Protein AF-A0A7K2JG57-F1 (afdb_monomer)

Foldseek 3Di:
DKDWDWDQQEAPDIDIDIGDPPDDPVVVVVVRVVNSVVCSNVGHDDDDPDPPPDD

Radius of gyration: 15.27 Å; Cα contacts (8 Å, |Δi|>4): 60; chains: 1; bounding box: 26×34×42 Å

Nearest PDB structures (foldseek):
  5j9f-assembly2_A  TM=4.863E-01  e=9.312E+00  Homo sapiens

Structure (mmCIF, N/CA/C/O backbone):
data_AF-A0A7K2JG57-F1
#
_entry.id   AF-A0A7K2JG57-F1
#
loop_
_atom_site.group_PDB
_atom_site.id
_atom_site.type_symbol
_atom_site.label_atom_id
_atom_site.label_alt_id
_atom_site.label_comp_id
_atom_site.label_asym_id
_atom_site.label_entity_id
_atom_site.label_seq_id
_atom_site.pdbx_PDB_ins_code
_atom_site.Cartn_x
_atom_site.Cartn_y
_atom_site.Cartn_z
_atom_site.occupancy
_atom_site.B_iso_or_equiv
_atom_site.auth_seq_id
_atom_site.auth_comp_id
_atom_site.auth_asym_id
_atom_site.auth_atom_id
_atom_site.pdbx_PDB_model_num
ATOM 1 N N . ASP A 1 1 ? 14.054 -9.954 -12.351 1.00 88.38 1 ASP A N 1
ATOM 2 C CA . ASP A 1 1 ? 14.062 -9.699 -10.895 1.00 88.38 1 ASP A CA 1
ATOM 3 C C . ASP A 1 1 ? 12.750 -9.052 -10.483 1.00 88.38 1 ASP A C 1
ATOM 5 O O . ASP A 1 1 ? 11.986 -8.677 -11.360 1.00 88.38 1 ASP A O 1
ATOM 9 N N . ALA A 1 2 ? 12.437 -8.981 -9.189 1.00 94.50 2 ALA A N 1
ATOM 10 C CA . ALA A 1 2 ? 11.164 -8.432 -8.718 1.00 94.50 2 ALA A CA 1
ATOM 11 C C . ALA A 1 2 ? 11.303 -7.776 -7.339 1.00 94.50 2 ALA A C 1
ATOM 13 O O . ALA A 1 2 ? 12.159 -8.167 -6.543 1.00 94.50 2 ALA A O 1
ATOM 14 N N . PHE A 1 3 ? 10.417 -6.825 -7.044 1.00 95.75 3 PHE A N 1
ATOM 15 C CA . PHE A 1 3 ? 10.334 -6.152 -5.750 1.00 95.75 3 PHE A CA 1
ATOM 16 C C . PHE A 1 3 ? 8.984 -6.414 -5.085 1.00 95.75 3 PHE A C 1
ATOM 18 O O . PHE A 1 3 ? 7.936 -6.289 -5.715 1.00 95.75 3 PHE A O 1
ATOM 25 N N . LEU A 1 4 ? 9.012 -6.761 -3.795 1.00 96.81 4 LEU A N 1
ATOM 26 C CA . LEU A 1 4 ? 7.822 -6.891 -2.957 1.00 96.81 4 LEU A CA 1
ATOM 27 C C . LEU A 1 4 ? 7.742 -5.701 -2.001 1.00 96.81 4 LEU A C 1
ATOM 29 O O . LEU A 1 4 ? 8.587 -5.538 -1.122 1.00 96.81 4 LEU A O 1
ATOM 33 N N . PHE A 1 5 ? 6.693 -4.904 -2.146 1.00 96.19 5 PHE A N 1
ATOM 34 C CA . PHE A 1 5 ? 6.383 -3.777 -1.277 1.00 96.19 5 PHE A CA 1
ATOM 35 C C . PHE A 1 5 ? 5.313 -4.188 -0.278 1.00 96.19 5 PHE A C 1
ATOM 37 O O . PHE A 1 5 ? 4.301 -4.765 -0.671 1.00 96.19 5 PHE A O 1
ATOM 44 N N . VAL A 1 6 ? 5.506 -3.865 1.001 1.00 96.31 6 VAL A N 1
ATOM 45 C CA . VAL A 1 6 ? 4.535 -4.149 2.065 1.00 96.31 6 VAL A CA 1
ATOM 46 C C . VAL A 1 6 ? 4.312 -2.888 2.889 1.00 96.31 6 VAL A C 1
ATOM 48 O O . VAL A 1 6 ? 5.267 -2.229 3.293 1.00 96.31 6 VAL A O 1
ATOM 51 N N . THR A 1 7 ? 3.052 -2.551 3.151 1.00 94.25 7 THR A N 1
ATOM 52 C CA . THR A 1 7 ? 2.673 -1.415 4.001 1.00 94.25 7 THR A CA 1
ATOM 53 C C . THR A 1 7 ? 1.460 -1.751 4.863 1.00 94.25 7 THR A C 1
ATOM 55 O O . THR A 1 7 ? 0.662 -2.619 4.5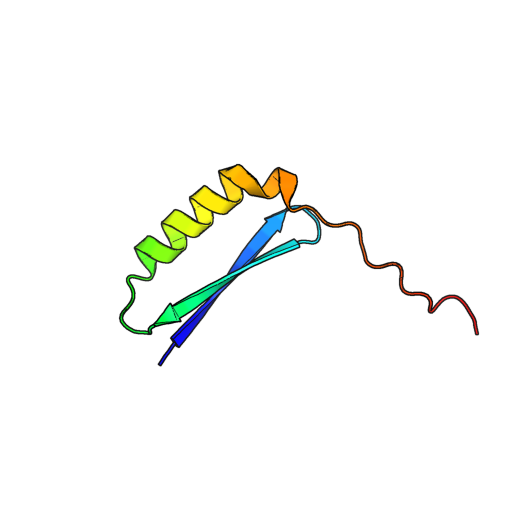07 1.00 94.25 7 THR A O 1
ATOM 58 N N . ALA A 1 8 ? 1.305 -1.068 5.997 1.00 94.1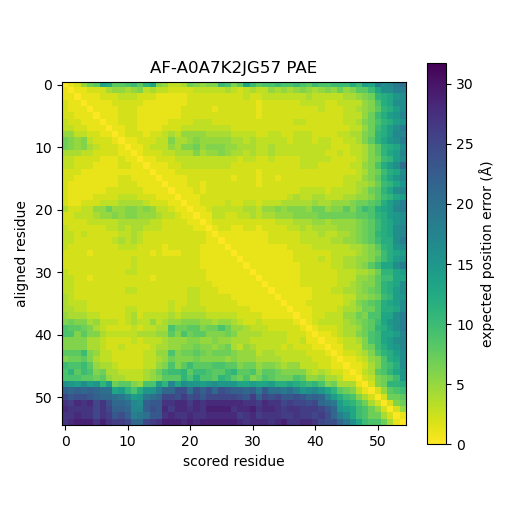2 8 ALA A N 1
ATOM 59 C CA . ALA A 1 8 ? 0.098 -1.175 6.809 1.00 94.12 8 ALA A CA 1
ATOM 60 C C . ALA A 1 8 ? -1.113 -0.672 6.008 1.00 94.12 8 ALA A C 1
ATOM 62 O O . ALA A 1 8 ? -1.036 0.367 5.352 1.00 94.12 8 ALA A O 1
ATOM 63 N N . ALA A 1 9 ? -2.226 -1.406 6.058 1.00 94.19 9 ALA A N 1
ATOM 64 C CA . ALA A 1 9 ? -3.406 -1.113 5.245 1.00 94.19 9 ALA A CA 1
ATOM 65 C C . ALA A 1 9 ? -4.702 -1.081 6.056 1.00 94.19 9 ALA A C 1
ATOM 67 O O . ALA A 1 9 ? -5.758 -1.293 5.492 1.00 94.19 9 ALA A O 1
ATOM 68 N N . GLY A 1 10 ? -4.626 -0.796 7.354 1.00 90.31 10 GLY A N 1
ATOM 69 C CA . GLY A 1 10 ? -5.747 -0.876 8.293 1.00 90.31 10 GLY A CA 1
ATOM 70 C C . GLY A 1 10 ? -5.373 -1.732 9.498 1.00 90.31 10 GLY A C 1
ATOM 71 O O . GLY A 1 10 ? -4.399 -2.489 9.440 1.00 90.31 10 GLY A O 1
ATOM 72 N N . ASP A 1 11 ? -6.129 -1.630 10.588 1.00 91.44 11 ASP A N 1
ATOM 73 C CA . ASP A 1 11 ? -5.798 -2.326 11.835 1.00 91.44 11 ASP A CA 1
ATOM 74 C C . ASP A 1 11 ? -5.736 -3.845 11.636 1.00 91.44 11 ASP A C 1
ATOM 76 O O . ASP A 1 11 ? -6.664 -4.464 11.118 1.00 91.44 11 ASP A O 1
ATOM 80 N N . GLY A 1 12 ? -4.609 -4.448 12.016 1.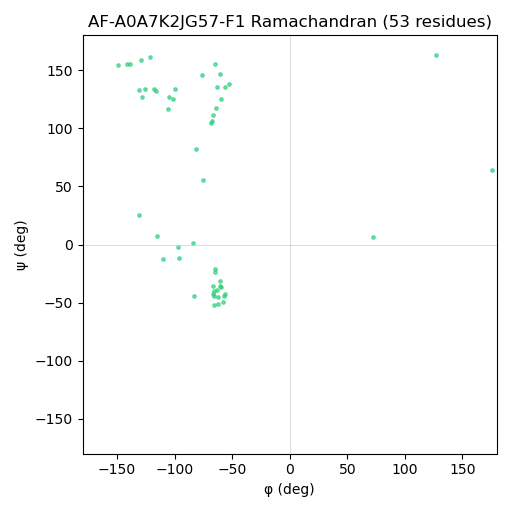00 91.75 12 GLY A N 1
ATOM 81 C CA . GLY A 1 12 ? -4.379 -5.886 11.853 1.00 91.75 12 GLY A CA 1
ATOM 82 C C . GLY A 1 12 ? -4.144 -6.355 10.411 1.00 91.75 12 GLY A C 1
ATOM 83 O O . GLY A 1 12 ? -4.033 -7.559 10.202 1.00 91.75 12 GLY A O 1
ATOM 84 N N . SER A 1 13 ? -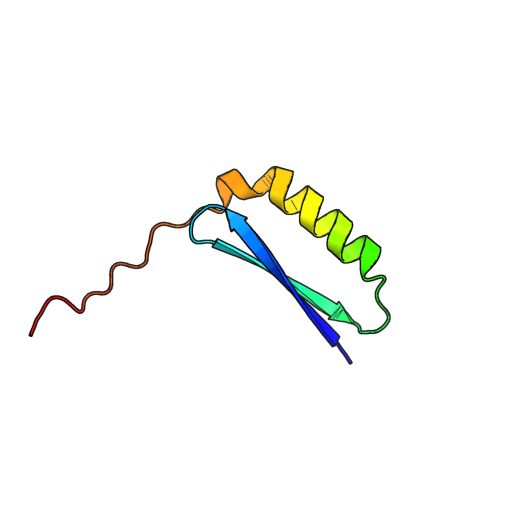4.027 -5.446 9.435 1.00 93.88 13 SER A N 1
ATOM 85 C CA . SER A 1 13 ? -3.925 -5.773 8.004 1.00 93.88 13 SER A CA 1
ATOM 86 C C . SER A 1 13 ? -2.746 -5.082 7.302 1.00 93.88 13 SER A C 1
ATOM 88 O O . SER A 1 13 ? -2.230 -4.050 7.747 1.00 93.88 13 SER A O 1
ATOM 90 N N . CYS A 1 14 ? -2.324 -5.630 6.161 1.00 94.88 14 CYS A N 1
ATOM 91 C CA . CYS A 1 14 ? -1.302 -5.037 5.302 1.00 94.88 14 CYS A CA 1
ATOM 92 C C . CYS A 1 14 ? -1.658 -5.162 3.814 1.00 94.88 14 CYS A C 1
ATOM 94 O O . CYS A 1 14 ? -2.400 -6.053 3.404 1.00 94.88 14 CYS A O 1
ATOM 96 N N . LEU A 1 15 ? -1.109 -4.254 3.006 1.00 95.12 15 LEU A N 1
ATOM 97 C CA . LEU A 1 15 ? -1.152 -4.296 1.548 1.00 95.12 15 LEU A CA 1
ATOM 98 C C . LEU A 1 15 ? 0.220 -4.728 1.039 1.00 95.12 15 LEU A C 1
ATOM 100 O O . LEU A 1 15 ? 1.225 -4.094 1.371 1.00 95.12 15 LEU A O 1
ATOM 104 N N . ALA A 1 16 ? 0.238 -5.767 0.206 1.00 96.69 16 ALA A N 1
ATOM 105 C CA . ALA A 1 16 ? 1.433 -6.264 -0.458 1.00 96.69 16 ALA A CA 1
ATOM 106 C C . ALA A 1 16 ? 1.305 -6.117 -1.981 1.00 96.69 16 ALA A C 1
ATOM 108 O O . ALA A 1 16 ? 0.285 -6.498 -2.554 1.00 96.69 16 ALA A O 1
ATOM 109 N N . VAL A 1 17 ? 2.335 -5.577 -2.633 1.00 96.62 17 VAL A N 1
ATOM 110 C CA . VAL A 1 17 ? 2.403 -5.416 -4.094 1.00 96.62 17 VAL A CA 1
ATOM 111 C C . VAL A 1 17 ? 3.713 -6.004 -4.597 1.00 96.62 17 VAL A C 1
ATOM 113 O O . VAL A 1 17 ? 4.780 -5.635 -4.111 1.00 96.62 17 VAL A O 1
ATOM 116 N N . LEU A 1 18 ? 3.630 -6.907 -5.571 1.00 97.44 18 LEU A N 1
ATOM 117 C CA . LEU A 1 18 ? 4.783 -7.460 -6.275 1.00 97.44 18 LEU A CA 1
ATOM 118 C C . LEU A 1 18 ? 4.910 -6.761 -7.633 1.00 97.44 18 LEU A C 1
ATOM 120 O O . LEU A 1 18 ? 3.950 -6.764 -8.403 1.00 97.44 18 LEU A O 1
ATOM 124 N N . SER A 1 19 ? 6.070 -6.176 -7.925 1.00 96.62 19 SER A N 1
ATOM 125 C CA . SER A 1 19 ? 6.370 -5.570 -9.226 1.00 96.62 19 SER A CA 1
ATOM 126 C C . SER A 1 19 ? 7.586 -6.213 -9.877 1.00 96.62 19 SER A C 1
ATOM 128 O O . SER A 1 19 ? 8.427 -6.810 -9.202 1.00 96.62 19 SER A O 1
ATOM 130 N N . ASP A 1 20 ? 7.706 -6.025 -11.189 1.00 96.88 20 ASP A N 1
ATOM 131 C CA . ASP A 1 20 ? 8.958 -6.277 -11.900 1.00 96.88 20 ASP A CA 1
ATOM 132 C C . ASP A 1 20 ? 10.049 -5.303 -11.415 1.00 96.88 20 ASP A C 1
ATOM 134 O O . ASP A 1 20 ? 9.736 -4.211 -10.921 1.00 96.88 20 ASP A O 1
ATOM 138 N N . ALA A 1 21 ? 11.316 -5.683 -11.557 1.00 94.25 21 ALA A N 1
ATOM 139 C CA . ALA A 1 21 ? 12.462 -4.849 -11.210 1.00 94.25 21 ALA A CA 1
ATOM 140 C C . ALA A 1 21 ? 12.587 -3.591 -12.082 1.00 94.25 21 ALA A C 1
ATOM 142 O O . ALA A 1 21 ? 13.132 -2.592 -11.619 1.00 94.25 21 ALA A O 1
ATOM 143 N N . ASP A 1 22 ? 12.023 -3.615 -13.291 1.00 95.31 22 ASP A N 1
ATOM 144 C CA . ASP A 1 22 ? 12.024 -2.476 -14.218 1.00 95.31 22 ASP A CA 1
ATOM 145 C C . ASP A 1 22 ? 10.880 -1.473 -13.951 1.00 95.31 22 ASP A C 1
ATOM 147 O O . ASP A 1 22 ? 10.719 -0.484 -14.668 1.00 95.31 22 ASP A O 1
ATOM 151 N N . SER A 1 23 ? 10.048 -1.722 -12.932 1.00 95.44 23 SER A N 1
ATOM 152 C CA . SER A 1 23 ? 8.920 -0.848 -12.585 1.00 95.44 23 SER A CA 1
ATOM 153 C C . SER A 1 23 ? 9.376 0.426 -11.866 1.00 95.44 23 SER A C 1
ATOM 155 O O . SER A 1 23 ? 10.289 0.395 -11.041 1.00 95.44 23 SER A O 1
ATOM 157 N N . ASP A 1 24 ? 8.681 1.545 -12.101 1.00 96.50 24 ASP A N 1
ATOM 158 C CA . ASP A 1 24 ? 8.916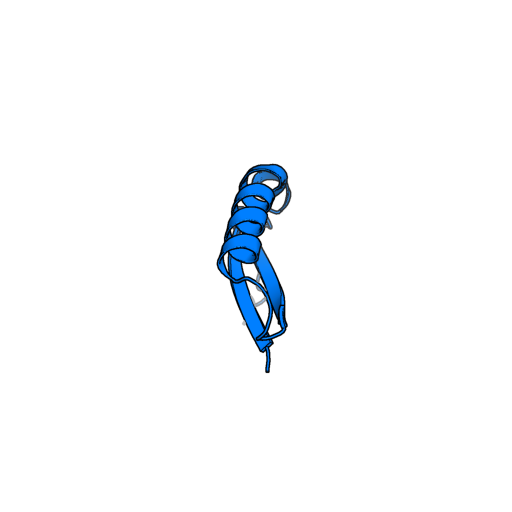 2.784 -11.350 1.00 96.50 24 ASP A CA 1
ATOM 159 C C . ASP A 1 24 ? 8.460 2.623 -9.889 1.00 96.50 24 ASP A C 1
ATOM 161 O O . ASP A 1 24 ? 7.271 2.659 -9.556 1.00 96.50 24 ASP A O 1
ATOM 165 N N . VAL A 1 25 ? 9.442 2.465 -9.002 1.00 94.50 25 VAL A N 1
ATOM 166 C CA . VAL A 1 25 ? 9.242 2.291 -7.559 1.00 94.50 25 VAL A CA 1
ATOM 167 C C . VAL A 1 25 ? 8.520 3.485 -6.927 1.00 94.50 25 VAL A C 1
ATOM 169 O O . VAL A 1 25 ? 7.701 3.304 -6.022 1.00 94.50 25 VAL A O 1
ATOM 172 N N . GLY A 1 26 ? 8.795 4.705 -7.395 1.00 95.38 26 GLY A N 1
ATOM 173 C CA . GLY A 1 26 ? 8.158 5.917 -6.891 1.00 95.38 26 GLY A CA 1
ATOM 174 C C . GLY A 1 26 ? 6.669 5.941 -7.214 1.00 95.38 26 GLY A C 1
ATOM 175 O O . GLY A 1 26 ? 5.851 6.247 -6.344 1.00 95.38 26 GLY A O 1
ATOM 176 N N . GLN A 1 27 ? 6.307 5.542 -8.433 1.00 97.25 27 GLN A N 1
ATOM 177 C CA . GLN A 1 27 ? 4.912 5.434 -8.849 1.00 97.25 27 GLN A CA 1
ATOM 178 C C . GLN A 1 27 ? 4.169 4.334 -8.079 1.00 97.25 27 GLN A C 1
ATOM 180 O O . GLN A 1 27 ? 3.059 4.571 -7.598 1.00 97.25 27 GLN A O 1
ATOM 185 N N . VAL A 1 28 ? 4.787 3.160 -7.903 1.00 96.50 28 VAL A N 1
ATOM 186 C CA . VAL A 1 28 ? 4.210 2.063 -7.107 1.00 96.50 28 VAL A CA 1
ATOM 187 C C . VAL A 1 28 ? 3.941 2.530 -5.674 1.00 96.50 28 VAL A C 1
ATOM 189 O O . VAL A 1 28 ? 2.821 2.398 -5.181 1.00 96.50 28 VAL A O 1
ATOM 192 N N . ALA A 1 29 ? 4.924 3.153 -5.020 1.00 95.56 29 ALA A N 1
ATOM 193 C CA . ALA A 1 29 ? 4.775 3.656 -3.657 1.00 95.56 29 ALA A CA 1
ATOM 194 C C . ALA A 1 29 ? 3.709 4.763 -3.540 1.00 95.56 29 ALA A C 1
ATOM 196 O O . ALA A 1 29 ? 2.943 4.794 -2.568 1.00 95.56 29 ALA A O 1
ATOM 197 N N . TYR A 1 30 ? 3.633 5.661 -4.527 1.00 96.88 30 TYR A N 1
ATOM 198 C CA . TYR A 1 30 ? 2.632 6.726 -4.573 1.00 96.88 30 TYR A CA 1
ATOM 199 C C . TYR A 1 30 ? 1.210 6.160 -4.655 1.00 96.88 30 TYR A C 1
ATOM 201 O O . TYR A 1 30 ? 0.362 6.494 -3.819 1.00 96.88 30 TYR A O 1
ATOM 209 N N . GLU A 1 31 ? 0.961 5.252 -5.600 1.00 97.12 31 GLU A N 1
ATOM 210 C CA . GLU A 1 31 ? -0.354 4.631 -5.759 1.00 97.12 31 GLU A CA 1
ATOM 211 C C . GLU A 1 31 ? -0.720 3.761 -4.557 1.00 97.12 31 GLU A C 1
ATOM 213 O O . GLU A 1 31 ? -1.847 3.845 -4.069 1.00 97.12 31 GLU A O 1
ATOM 218 N N . MET A 1 32 ? 0.230 3.005 -3.996 1.00 96.56 32 MET A N 1
ATOM 219 C CA . MET A 1 32 ? 0.015 2.252 -2.755 1.00 96.56 32 MET A CA 1
ATOM 220 C C . MET A 1 32 ? -0.416 3.167 -1.607 1.00 96.56 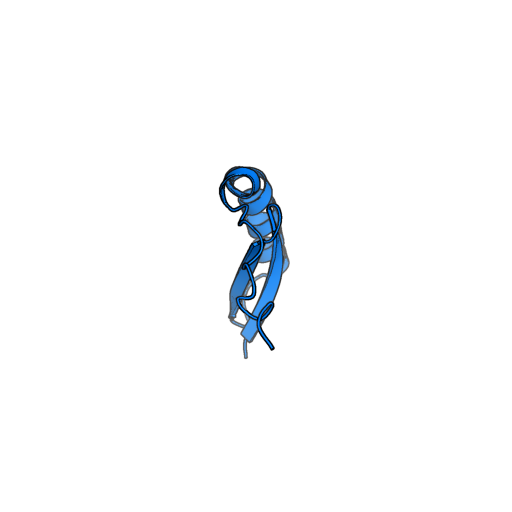32 MET A C 1
ATOM 222 O O . MET A 1 32 ? -1.367 2.859 -0.889 1.00 96.56 32 MET A O 1
ATOM 226 N N . THR A 1 33 ? 0.235 4.322 -1.457 1.00 95.19 33 THR A N 1
ATOM 227 C CA . THR A 1 33 ? -0.119 5.309 -0.429 1.00 95.19 33 THR A CA 1
ATOM 228 C C . THR A 1 33 ? -1.536 5.838 -0.635 1.00 95.19 33 THR A C 1
ATOM 230 O O . THR A 1 33 ? -2.312 5.936 0.319 1.00 95.19 33 THR A O 1
ATOM 233 N N . LEU A 1 34 ? -1.904 6.178 -1.873 1.00 96.06 34 LEU A N 1
ATOM 234 C CA . LEU A 1 34 ? -3.258 6.630 -2.180 1.00 96.06 34 LEU A CA 1
ATOM 235 C C . LEU A 1 34 ? -4.299 5.524 -1.996 1.00 96.06 34 LEU A C 1
ATOM 237 O O . LEU A 1 34 ? -5.426 5.821 -1.600 1.00 96.06 34 LEU A O 1
ATOM 241 N N . LEU A 1 35 ? -3.960 4.275 -2.305 1.00 94.62 35 LEU A N 1
ATOM 242 C CA . LEU A 1 35 ? -4.849 3.136 -2.133 1.00 94.62 35 LEU A CA 1
ATOM 243 C C . LEU A 1 35 ? -5.119 2.910 -0.644 1.00 94.62 35 LEU A C 1
ATOM 245 O O . LEU A 1 35 ? -6.274 2.946 -0.236 1.00 94.62 35 LEU A O 1
ATOM 249 N N . VAL A 1 36 ? -4.078 2.821 0.189 1.00 94.38 36 VAL A N 1
ATOM 250 C CA . VAL A 1 36 ? -4.221 2.692 1.650 1.00 94.38 36 VAL A CA 1
ATOM 251 C C . VAL A 1 36 ? -5.047 3.832 2.243 1.00 94.38 36 VAL A C 1
ATOM 253 O O . VAL A 1 36 ? -5.939 3.579 3.047 1.00 94.38 36 VAL A O 1
ATOM 256 N N . LYS A 1 37 ? -4.834 5.081 1.812 1.00 93.69 37 LYS A N 1
ATOM 257 C CA . LYS A 1 37 ? -5.653 6.217 2.273 1.00 93.69 37 LYS A CA 1
ATOM 258 C C . LYS A 1 37 ? -7.137 6.070 1.924 1.00 93.69 37 LYS A C 1
ATOM 260 O O . LYS A 1 37 ? -7.982 6.508 2.696 1.00 93.69 37 LYS A O 1
ATOM 265 N N . ARG A 1 38 ? -7.454 5.489 0.763 1.00 93.00 38 ARG A N 1
ATOM 266 C CA . ARG A 1 38 ? -8.829 5.343 0.262 1.00 93.00 38 ARG A CA 1
ATOM 267 C C . ARG A 1 38 ? -9.543 4.126 0.844 1.00 93.00 38 ARG A C 1
ATOM 269 O O . ARG A 1 38 ? -10.705 4.229 1.224 1.00 93.00 38 ARG A O 1
ATOM 276 N N . VAL A 1 39 ? -8.871 2.978 0.902 1.00 89.75 39 VAL A N 1
ATOM 277 C CA . VAL A 1 39 ? -9.502 1.702 1.272 1.00 89.75 39 VAL A CA 1
ATOM 278 C C . VAL A 1 39 ? -9.067 1.164 2.627 1.00 89.75 39 VAL A C 1
ATOM 280 O O . VAL A 1 39 ? -9.740 0.279 3.138 1.00 89.75 39 VAL A O 1
ATOM 283 N N . GLY A 1 40 ? -8.017 1.700 3.251 1.00 87.19 40 GLY A N 1
ATOM 284 C CA . GLY A 1 40 ? -7.418 1.096 4.445 1.00 87.19 40 GLY A CA 1
ATOM 285 C C . GLY A 1 40 ? -8.368 0.972 5.640 1.00 87.19 40 GLY A C 1
ATOM 286 O O . GLY A 1 40 ? -8.323 -0.006 6.375 1.00 87.19 40 GLY A O 1
ATOM 287 N N . VAL A 1 41 ? -9.322 1.897 5.781 1.00 86.06 41 VAL A N 1
ATOM 288 C CA . VAL A 1 41 ? -10.366 1.816 6.823 1.00 86.06 41 VAL A CA 1
ATOM 289 C C . VAL A 1 41 ? -11.316 0.624 6.647 1.00 86.06 41 VAL A C 1
ATOM 291 O O . VAL A 1 41 ? -11.955 0.205 7.605 1.00 86.06 41 VAL A O 1
ATOM 294 N N . HIS A 1 42 ? -11.404 0.065 5.439 1.00 90.94 42 HIS A N 1
ATOM 295 C CA . HIS A 1 42 ? -12.257 -1.080 5.111 1.00 90.94 42 HIS A CA 1
ATOM 296 C C . HIS A 1 42 ? -11.507 -2.415 5.158 1.00 90.94 42 HIS A C 1
ATOM 298 O O . HIS A 1 42 ? -12.132 -3.467 5.074 1.00 90.94 42 HIS A O 1
ATOM 304 N N . LEU A 1 43 ? -10.177 -2.380 5.244 1.00 90.50 43 LEU A N 1
ATOM 305 C CA . LEU A 1 43 ? -9.326 -3.568 5.194 1.00 90.50 43 LEU A CA 1
ATOM 306 C C . LEU A 1 43 ? -8.921 -4.068 6.584 1.00 90.50 43 LEU A C 1
ATOM 308 O O . LEU A 1 43 ? -8.248 -5.090 6.678 1.00 90.50 43 LEU A O 1
ATOM 312 N N . GLY A 1 44 ? -9.334 -3.380 7.654 1.00 90.75 44 GLY A N 1
ATOM 313 C CA . GLY A 1 44 ? -9.061 -3.805 9.023 1.00 90.75 44 GLY A CA 1
ATOM 314 C C . GLY A 1 44 ? -9.575 -5.220 9.300 1.00 90.75 44 GLY A C 1
ATOM 315 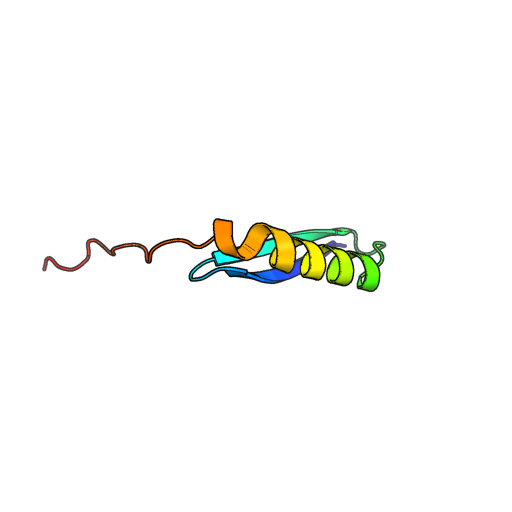O O . GLY A 1 44 ? -10.695 -5.577 8.931 1.00 90.75 44 GLY A O 1
ATOM 316 N N . THR A 1 45 ? -8.760 -6.031 9.969 1.00 90.81 45 THR A N 1
ATOM 317 C CA . THR A 1 45 ? -9.083 -7.421 10.299 1.00 90.81 45 THR A CA 1
ATOM 318 C C . THR A 1 45 ? -8.937 -7.665 11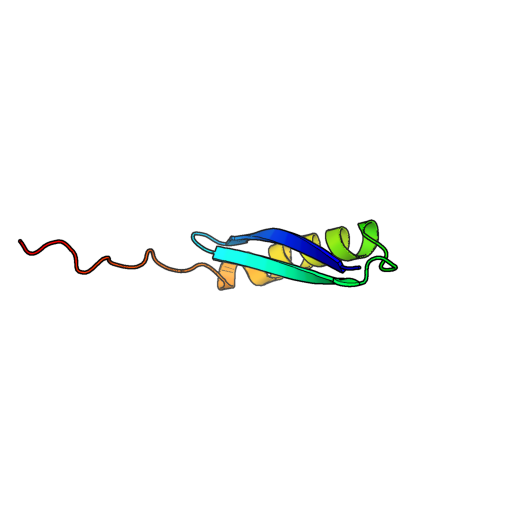.789 1.00 90.81 45 THR A C 1
ATOM 320 O O . THR A 1 45 ? -7.923 -7.308 12.390 1.00 90.81 45 THR A O 1
ATOM 323 N N . ALA A 1 46 ? -9.930 -8.329 12.383 1.00 89.62 46 ALA A N 1
ATOM 324 C CA . ALA A 1 46 ? -9.851 -8.736 13.778 1.00 89.62 46 ALA A CA 1
ATOM 325 C C . ALA A 1 46 ? -8.661 -9.692 14.006 1.00 89.62 46 ALA A C 1
ATOM 327 O O . ALA A 1 46 ? -8.349 -10.502 13.124 1.00 89.62 46 ALA A O 1
ATOM 328 N N . PRO A 1 47 ? -8.010 -9.640 15.183 1.00 87.75 47 PRO A N 1
ATOM 329 C CA . PRO A 1 47 ? -6.979 -10.600 15.546 1.00 87.75 47 PRO A CA 1
ATOM 330 C C . PRO A 1 47 ? -7.486 -12.033 15.390 1.00 87.75 47 PRO A C 1
ATOM 332 O O . PRO A 1 47 ? -8.612 -12.353 15.776 1.00 87.75 47 PRO A O 1
ATOM 335 N N . ARG A 1 48 ? -6.639 -12.911 14.847 1.00 86.69 48 ARG A N 1
ATOM 336 C CA . ARG A 1 48 ? -6.946 -14.341 14.800 1.00 86.69 48 ARG A CA 1
ATOM 337 C C . ARG A 1 48 ? -7.020 -14.842 16.239 1.00 86.69 48 ARG A C 1
ATOM 339 O O . ARG A 1 48 ? -6.029 -14.765 16.959 1.00 86.69 48 ARG A O 1
ATOM 346 N N . THR A 1 49 ? -8.183 -15.326 16.665 1.00 84.81 49 THR A N 1
ATOM 347 C CA . THR A 1 49 ? -8.298 -16.035 17.940 1.00 84.81 49 THR A CA 1
ATOM 348 C C . THR A 1 49 ? -7.538 -17.339 17.806 1.00 84.81 49 THR A C 1
ATOM 350 O O . THR A 1 49 ? -7.982 -18.247 17.102 1.00 84.81 49 THR A O 1
ATOM 353 N N . ASP A 1 50 ? -6.372 -17.410 18.436 1.00 74.12 50 ASP A N 1
ATOM 354 C CA . ASP A 1 50 ? -5.639 -18.657 18.565 1.00 74.12 50 ASP A CA 1
ATOM 355 C C . ASP A 1 50 ? -6.465 -19.571 19.472 1.00 74.12 50 ASP A C 1
ATOM 357 O O . ASP A 1 50 ? -6.638 -19.292 20.662 1.00 74.12 50 ASP A O 1
ATOM 361 N N . LEU A 1 51 ? -7.019 -20.653 18.925 1.00 66.44 51 LEU A N 1
ATOM 362 C CA . LEU A 1 51 ? -7.648 -21.702 19.726 1.00 66.44 51 LEU A CA 1
ATOM 363 C C . LEU A 1 51 ? -6.547 -22.549 20.395 1.00 66.44 51 LEU A C 1
ATOM 365 O O . LEU A 1 51 ? -6.477 -23.757 20.207 1.00 66.44 51 LEU A O 1
ATOM 369 N N . SER A 1 52 ? -5.652 -21.898 21.141 1.00 63.59 52 SER A N 1
ATOM 370 C CA . SER A 1 52 ? -4.593 -22.524 21.944 1.00 63.59 52 SER A CA 1
ATOM 371 C C . SER A 1 52 ? -4.785 -22.281 23.446 1.00 63.59 52 SER A C 1
ATOM 373 O O . SER A 1 52 ? -3.941 -22.674 24.250 1.00 63.59 52 SER A O 1
ATOM 375 N N . SER A 1 53 ? -5.903 -21.692 23.874 1.00 62.91 53 SER A N 1
ATOM 376 C CA . SER A 1 53 ? -6.311 -21.764 25.278 1.00 62.91 53 SER A CA 1
ATOM 377 C C . SER A 1 53 ? -7.008 -23.107 25.533 1.00 62.91 53 SER A C 1
ATOM 379 O O . SER A 1 53 ? -8.235 -23.191 25.474 1.00 62.91 53 SER A O 1
ATOM 381 N N . GLY A 1 54 ? -6.240 -24.174 25.761 1.00 56.19 54 GLY A N 1
ATOM 382 C CA . GLY A 1 54 ? -6.819 -25.482 26.068 1.00 56.19 54 GLY A CA 1
ATOM 383 C C . GLY A 1 54 ? -5.813 -26.620 26.202 1.00 56.19 54 GLY A C 1
ATOM 384 O O . GLY A 1 54 ? -5.859 -27.560 25.413 1.00 5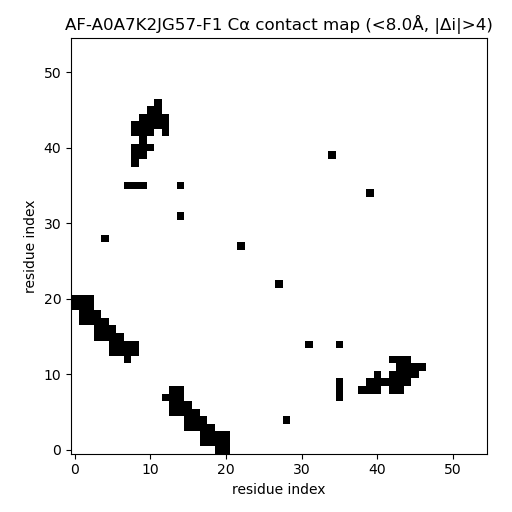6.19 54 GLY A O 1
ATOM 385 N N . GLY A 1 55 ? -4.934 -26.528 27.201 1.00 40.31 55 GLY A N 1
ATOM 386 C CA . GLY A 1 55 ? -4.083 -27.609 27.703 1.00 40.31 55 GLY A CA 1
ATOM 387 C C . GLY A 1 55 ? -3.563 -27.257 29.084 1.00 40.31 55 GLY A C 1
ATOM 388 O O . GLY A 1 55 ? -2.811 -26.263 29.157 1.00 40.31 55 GLY A O 1
#

Mean predicted aligned error: 5.94 Å

pLDDT: mean 89.98, std 11.3, range [40.31, 97.44]

Sequence (55 aa):
DAFLFVTAAGDGSCLAVLSDADSDVGQVAYEMTLLVKRVGVHLGTAPRTDLSSGG

Secondary structure (DSSP, 8-state):
-EEEEEEE-STT-EEEEEEETTS-HHHHHHHHHHHHHHHGGG---PPP--TT---

Solvent-accessible surface area (backbone atoms only — not comparable to full-atom values): 3440 Å² total; per-residue (Å²): 113,67,45,79,47,75,45,79,20,32,58,82,31,67,46,75,47,79,43,56,62,87,52,63,62,69,59,52,53,52,52,49,52,55,45,34,74,71,47,10,89,76,47,47,39,81,80,81,80,72,94,71,85,80,130